Protein AF-A0A535A736-F1 (afdb_monomer)

Secondary structure (DSSP, 8-state):
-----------S-EEEEESSTTS-EEEEEEETTEEEEEEEETTEEEEEE--HHHHHHHHHHHHTT-SB---TTSBPPHHHHHHHHHHHHHH---HHHHHHHHHHHHHHHTT--HHHHHHHHHHHS-TTGGGS-HHHHHHHHHHHHHH--

Mean predicted aligned error: 5.21 Å

Radius of gyration: 14.55 Å; Cα contacts (8 Å, |Δi|>4): 237; chains: 1; bounding box: 36×37×40 Å

Foldseek 3Di:
DDPPDPPDFQQAWAFQAALDQPAWTWTWGGDPLAIWIWIAGPVGIFTDHDDLLLLLLSLLCNLVVVHHADDPVRHHDLVNNLVSLVSCLVPDPDVVLNVLSVVLSVCSVVVHHSVVSSVSSLVSHDPVSNVDNSSVVNSVVNVCRVPVD

Structure (mmCIF, N/CA/C/O backbone):
data_AF-A0A535A736-F1
#
_entry.id   AF-A0A535A736-F1
#
loop_
_atom_site.group_PDB
_atom_site.id
_atom_site.type_symbol
_atom_site.label_atom_id
_atom_site.label_alt_id
_atom_site.label_comp_id
_atom_site.label_asym_id
_atom_site.label_entity_id
_atom_site.label_seq_id
_atom_site.pdbx_PDB_ins_code
_atom_site.Cartn_x
_atom_site.Cartn_y
_atom_site.Cartn_z
_atom_site.occupancy
_atom_site.B_iso_or_equiv
_atom_site.auth_seq_id
_atom_site.auth_comp_id
_atom_site.auth_asym_id
_atom_site.auth_atom_id
_atom_site.pdbx_PDB_model_num
ATOM 1 N N . MET A 1 1 ? 3.757 -19.276 -23.402 1.00 37.97 1 MET A N 1
ATOM 2 C CA . MET A 1 1 ? 3.244 -17.928 -23.713 1.00 37.97 1 MET A CA 1
ATOM 3 C C . MET A 1 1 ? 2.182 -17.628 -22.666 1.00 37.97 1 MET A C 1
ATOM 5 O O . MET A 1 1 ? 1.063 -18.094 -22.817 1.00 37.97 1 MET A O 1
ATOM 9 N N . ARG A 1 2 ? 2.566 -17.035 -21.525 1.00 38.91 2 ARG A N 1
ATOM 10 C CA . ARG A 1 2 ? 1.592 -16.634 -20.500 1.00 38.91 2 ARG A CA 1
ATOM 11 C C . ARG A 1 2 ? 0.951 -15.345 -20.995 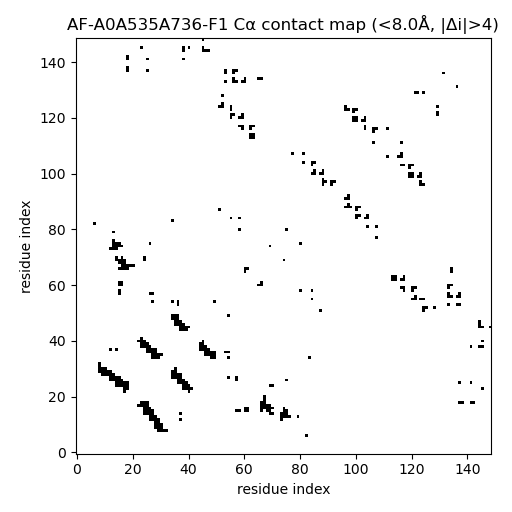1.00 38.91 2 ARG A C 1
ATOM 13 O O . ARG A 1 2 ? 1.656 -14.389 -21.306 1.00 38.91 2 ARG A O 1
ATOM 20 N N . VAL A 1 3 ? -0.356 -15.392 -21.195 1.00 37.44 3 VAL A N 1
ATOM 21 C CA . VAL A 1 3 ? -1.158 -14.239 -21.586 1.00 37.44 3 VAL A CA 1
ATOM 22 C C . VAL A 1 3 ? -1.309 -13.427 -20.305 1.00 37.44 3 VAL A C 1
ATOM 24 O O . VAL A 1 3 ? -1.988 -13.876 -19.391 1.00 37.44 3 VAL A O 1
ATOM 27 N N . HIS A 1 4 ? -0.591 -12.313 -20.179 1.00 34.38 4 HIS A N 1
ATOM 28 C CA . HIS A 1 4 ? -0.904 -11.345 -19.133 1.00 34.38 4 HIS A CA 1
ATOM 29 C C . HIS A 1 4 ? -2.207 -10.679 -19.564 1.00 34.38 4 HIS A C 1
ATOM 31 O O . HIS A 1 4 ? -2.220 -9.903 -20.522 1.00 34.38 4 HIS A O 1
ATOM 37 N N . GLU A 1 5 ? -3.315 -11.068 -18.937 1.00 44.19 5 GLU A N 1
ATOM 38 C CA . GLU A 1 5 ? -4.560 -10.318 -19.049 1.00 44.19 5 GLU A CA 1
ATOM 39 C C . GLU A 1 5 ? -4.283 -8.854 -18.667 1.00 44.19 5 GLU A C 1
ATOM 41 O O . GLU A 1 5 ? -3.502 -8.592 -17.744 1.00 44.19 5 GLU A O 1
ATOM 46 N N . PRO A 1 6 ? -4.855 -7.878 -19.389 1.00 42.91 6 PRO A N 1
ATOM 47 C CA . PRO A 1 6 ? -4.744 -6.491 -18.985 1.00 42.91 6 PRO A CA 1
ATOM 48 C C . PRO A 1 6 ? -5.453 -6.349 -17.637 1.00 42.91 6 PRO A C 1
ATOM 50 O O . PRO A 1 6 ? -6.667 -6.505 -17.571 1.00 42.91 6 PRO A O 1
ATOM 53 N N . LEU A 1 7 ? -4.694 -6.081 -16.569 1.00 49.00 7 LEU A N 1
ATOM 54 C CA . LEU A 1 7 ? -5.253 -5.698 -15.270 1.00 49.00 7 LEU A CA 1
ATOM 55 C C . LEU A 1 7 ? -6.232 -4.534 -15.507 1.00 49.00 7 LEU A C 1
ATOM 57 O O . LEU A 1 7 ? -5.803 -3.444 -15.903 1.00 49.00 7 LEU A O 1
ATOM 61 N N . GLU A 1 8 ? -7.534 -4.794 -15.356 1.00 48.50 8 GLU A N 1
ATOM 62 C CA . GLU A 1 8 ? -8.592 -3.782 -15.420 1.00 48.50 8 GLU A CA 1
ATOM 63 C C . GLU A 1 8 ? -8.319 -2.666 -14.390 1.00 48.50 8 GLU A C 1
ATOM 65 O O . GLU A 1 8 ? -7.648 -2.907 -13.380 1.00 48.50 8 GLU A O 1
ATOM 70 N N . PRO A 1 9 ? -8.780 -1.422 -14.621 1.00 47.44 9 PRO A N 1
ATOM 71 C CA . PRO A 1 9 ? -8.573 -0.344 -13.662 1.00 47.44 9 PRO A CA 1
ATOM 72 C C . PRO A 1 9 ? -9.268 -0.673 -12.333 1.00 47.44 9 PRO A C 1
ATOM 74 O O . PRO A 1 9 ? -10.481 -0.863 -12.284 1.00 47.44 9 PRO A O 1
ATOM 77 N N . LEU A 1 10 ? -8.497 -0.716 -11.244 1.00 54.12 10 LEU A N 1
ATOM 78 C CA . LEU A 1 10 ? -9.031 -0.806 -9.885 1.00 54.12 10 LEU A CA 1
ATOM 79 C C . LEU A 1 10 ? -9.640 0.547 -9.480 1.00 54.12 10 LEU A C 1
ATOM 81 O O . LEU A 1 10 ? -9.040 1.289 -8.708 1.00 54.12 10 LEU A O 1
ATOM 85 N N . ASP A 1 11 ? -10.825 0.867 -10.008 1.00 70.94 11 ASP A N 1
ATOM 86 C CA . ASP A 1 11 ? -11.602 2.080 -9.685 1.00 70.94 11 ASP A CA 1
ATOM 87 C C . ASP A 1 11 ? -12.311 1.993 -8.309 1.00 70.94 11 ASP A C 1
ATOM 89 O O . ASP A 1 11 ? -13.207 2.783 -8.001 1.00 70.94 11 ASP A O 1
ATOM 93 N N . GLN A 1 12 ? -11.930 1.020 -7.476 1.00 84.31 12 GLN A N 1
ATOM 94 C CA . GLN A 1 12 ? -12.469 0.785 -6.138 1.00 84.31 12 GLN A CA 1
ATOM 95 C C . GLN A 1 12 ? -11.344 0.837 -5.092 1.00 84.31 12 GLN A C 1
ATOM 97 O O . GLN A 1 12 ? -10.199 0.500 -5.396 1.00 84.31 12 GLN A O 1
ATOM 102 N N . PRO A 1 13 ? -11.634 1.296 -3.865 1.00 92.75 13 PRO A N 1
ATOM 103 C CA . PRO A 1 13 ? -10.651 1.312 -2.792 1.00 92.75 13 PRO A CA 1
ATOM 104 C C . PRO A 1 13 ? -10.369 -0.096 -2.251 1.00 92.75 13 PRO A C 1
ATOM 106 O O . PRO A 1 13 ? -11.293 -0.876 -2.044 1.00 92.75 13 PRO A O 1
ATOM 109 N N . HIS A 1 14 ? -9.100 -0.357 -1.938 1.00 96.12 14 HIS A N 1
ATOM 110 C CA . HIS A 1 14 ? -8.613 -1.577 -1.293 1.00 96.12 14 HIS A CA 1
ATOM 111 C C . HIS A 1 14 ? -7.966 -1.215 0.045 1.00 96.12 14 HIS A C 1
ATOM 113 O O . HIS A 1 14 ? -6.869 -0.651 0.090 1.00 96.12 14 HIS A O 1
ATOM 119 N N . ALA A 1 15 ? -8.666 -1.491 1.138 1.00 97.31 15 ALA A N 1
ATOM 120 C CA . ALA A 1 15 ? -8.266 -1.195 2.503 1.00 97.31 15 ALA A CA 1
ATOM 121 C C . ALA A 1 15 ? -7.307 -2.264 3.037 1.00 97.31 15 ALA A C 1
ATOM 123 O O . ALA A 1 15 ? -7.612 -3.450 3.019 1.00 97.31 15 ALA A O 1
ATOM 124 N N . VAL A 1 16 ? -6.160 -1.834 3.555 1.00 97.56 16 VAL A N 1
ATOM 125 C CA . VAL A 1 16 ? -5.145 -2.721 4.142 1.00 97.56 16 VAL A CA 1
ATOM 126 C C . VAL A 1 16 ? -5.356 -2.893 5.644 1.00 97.56 16 VAL A C 1
ATOM 128 O O . VAL A 1 16 ? -5.121 -3.967 6.181 1.00 97.56 16 VAL A O 1
ATOM 131 N N . GLY A 1 17 ? -5.809 -1.848 6.334 1.00 96.50 17 GLY A N 1
ATOM 132 C CA . GLY A 1 17 ? -6.067 -1.923 7.768 1.00 96.50 17 GLY A CA 1
ATOM 133 C C . GLY A 1 17 ? -6.481 -0.590 8.366 1.00 96.50 17 GLY A C 1
ATOM 134 O O . GLY A 1 17 ? -6.580 0.422 7.665 1.00 96.50 17 GLY A O 1
ATOM 135 N N . ARG A 1 18 ? -6.739 -0.579 9.672 1.00 95.94 18 ARG A N 1
ATOM 136 C CA . ARG A 1 18 ? -7.125 0.626 10.412 1.00 95.94 18 ARG A CA 1
ATOM 137 C C . ARG A 1 18 ? -5.930 1.322 11.039 1.00 95.94 18 ARG A C 1
ATOM 139 O O . ARG A 1 18 ? -5.007 0.688 11.542 1.00 95.94 18 ARG A O 1
ATOM 146 N N . LEU A 1 19 ? -5.972 2.653 11.034 1.00 92.75 19 LEU A N 1
ATOM 147 C CA . LEU A 1 19 ? -4.958 3.494 11.673 1.00 92.75 19 LEU A CA 1
ATOM 148 C C . LEU A 1 19 ? -5.057 3.442 13.205 1.00 92.75 19 LEU A C 1
ATOM 150 O O . LEU A 1 19 ? -4.045 3.583 13.890 1.00 92.75 19 LEU A O 1
ATOM 154 N N . THR A 1 20 ? -6.268 3.221 13.723 1.00 89.12 20 THR A N 1
ATOM 155 C CA . THR A 1 20 ? -6.589 2.893 15.121 1.00 89.12 20 THR A CA 1
ATOM 156 C C . THR A 1 20 ? -7.788 1.934 15.145 1.00 89.12 20 THR A C 1
ATOM 158 O O . THR A 1 20 ? -8.546 1.907 14.177 1.00 89.12 20 THR A O 1
ATOM 161 N N . ALA A 1 21 ? -8.001 1.188 16.235 1.00 85.88 21 ALA A N 1
ATOM 162 C CA . ALA A 1 21 ? -9.021 0.128 16.321 1.00 85.88 21 ALA A CA 1
ATOM 163 C C . ALA A 1 21 ? -10.426 0.520 15.805 1.00 85.88 21 ALA A C 1
ATOM 165 O O . ALA A 1 21 ? -11.029 -0.225 15.038 1.00 85.88 21 ALA A O 1
ATOM 166 N N . ASP A 1 22 ? -10.912 1.717 16.153 1.00 84.56 22 ASP A N 1
ATOM 167 C CA . ASP A 1 22 ? -12.217 2.248 15.714 1.00 84.56 22 ASP A CA 1
ATOM 168 C C . ASP A 1 22 ? -12.087 3.421 14.725 1.00 84.56 22 ASP A C 1
ATOM 170 O O . ASP A 1 22 ? -13.046 4.146 14.450 1.00 84.56 22 ASP A O 1
ATOM 174 N N . GLY A 1 23 ? -10.876 3.661 14.227 1.00 89.06 23 GLY A N 1
ATOM 175 C CA . GLY A 1 23 ? -10.543 4.837 13.440 1.00 89.06 23 GLY A CA 1
ATOM 176 C C . GLY A 1 23 ? -10.644 4.648 11.930 1.00 89.06 23 GLY A C 1
ATOM 177 O O . GLY A 1 23 ? -11.165 3.639 11.435 1.00 89.06 23 GLY A O 1
ATOM 178 N N . PRO A 1 24 ? -10.107 5.635 11.190 1.00 95.19 24 PRO A N 1
ATOM 179 C CA . PRO A 1 24 ? -10.004 5.581 9.742 1.00 95.19 24 PRO A CA 1
ATOM 180 C C . PRO A 1 24 ? -9.258 4.333 9.276 1.00 95.19 24 PRO A C 1
ATOM 182 O O . PRO A 1 24 ? -8.291 3.903 9.913 1.00 95.19 24 PRO A O 1
ATOM 185 N N . TRP A 1 25 ? -9.667 3.788 8.134 1.00 96.62 25 TRP A N 1
ATOM 186 C CA . TRP A 1 25 ? -8.886 2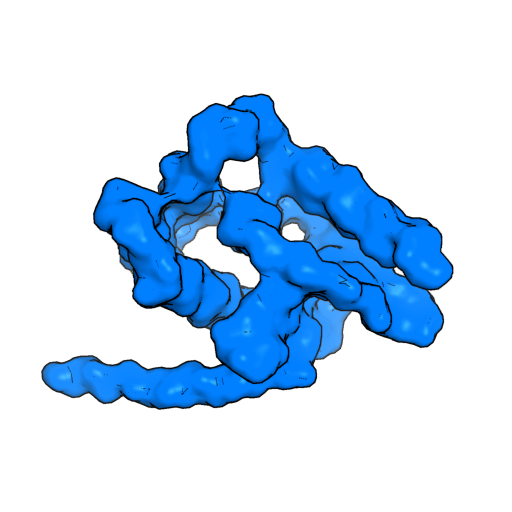.769 7.438 1.00 96.62 25 TRP A CA 1
ATOM 187 C C . TRP A 1 25 ? -8.008 3.403 6.369 1.00 96.62 25 TRP A C 1
ATOM 189 O O . TRP A 1 25 ? -8.345 4.450 5.819 1.00 96.62 25 TRP A O 1
ATOM 199 N N . ILE A 1 26 ? -6.878 2.766 6.083 1.00 97.50 26 ILE A N 1
ATOM 200 C CA . ILE A 1 26 ? -5.932 3.177 5.051 1.00 97.50 26 ILE A CA 1
ATOM 201 C C . ILE A 1 26 ? -5.804 2.082 3.998 1.00 97.50 26 ILE A C 1
ATOM 203 O O . ILE A 1 26 ? -5.897 0.890 4.292 1.00 97.50 26 ILE A O 1
ATOM 207 N N . GLY A 1 27 ? -5.616 2.495 2.756 1.00 97.25 27 GLY A N 1
ATOM 208 C CA . GLY A 1 27 ? -5.581 1.601 1.617 1.00 97.25 27 GLY A CA 1
ATOM 209 C C . GLY A 1 27 ? -5.072 2.288 0.366 1.00 97.25 27 GLY A C 1
ATOM 210 O O . GLY A 1 27 ? -4.517 3.386 0.417 1.00 97.25 27 GLY A O 1
ATOM 211 N N . PHE A 1 28 ? -5.296 1.655 -0.773 1.00 96.19 28 PHE A N 1
ATOM 212 C CA . PHE A 1 28 ? -4.927 2.198 -2.072 1.00 96.19 28 PHE A CA 1
ATOM 213 C C . PHE A 1 28 ? -6.072 2.076 -3.070 1.00 96.19 28 PHE A C 1
ATOM 215 O O . PHE A 1 28 ? -7.026 1.330 -2.877 1.00 96.19 28 PHE A O 1
ATOM 222 N N . MET A 1 29 ? -5.970 2.831 -4.154 1.00 93.62 29 MET A N 1
ATOM 223 C CA . MET A 1 29 ? -6.857 2.727 -5.310 1.00 93.62 29 MET A CA 1
ATOM 224 C C . MET A 1 29 ? -6.062 3.082 -6.560 1.00 93.62 29 MET A C 1
ATOM 226 O O . MET A 1 29 ? -5.175 3.940 -6.499 1.00 93.62 29 MET A O 1
ATOM 230 N N . SER A 1 30 ? -6.375 2.446 -7.687 1.00 87.69 30 SER A N 1
ATOM 231 C CA . SER A 1 30 ? -5.825 2.848 -8.979 1.00 87.69 30 SER A CA 1
ATOM 232 C C . SER A 1 30 ? -6.743 3.888 -9.610 1.00 87.69 30 SER A C 1
ATOM 234 O O . SER A 1 30 ? -7.954 3.723 -9.656 1.00 87.69 30 SER A O 1
ATOM 236 N N . ARG A 1 31 ? -6.193 4.993 -10.106 1.00 80.25 31 ARG A N 1
ATOM 237 C CA . ARG A 1 31 ? -6.965 5.999 -10.837 1.00 80.25 31 ARG A CA 1
ATOM 238 C C . ARG A 1 31 ? -6.156 6.504 -12.013 1.00 80.25 31 ARG A C 1
ATOM 240 O O . ARG A 1 31 ? -5.060 7.023 -11.839 1.00 80.25 31 ARG A O 1
ATOM 247 N N . ALA A 1 32 ? -6.709 6.372 -13.219 1.00 78.19 32 ALA A N 1
ATOM 248 C CA . ALA A 1 32 ? -6.044 6.780 -14.460 1.00 78.19 32 ALA A CA 1
ATOM 249 C C . ALA A 1 32 ? -4.622 6.190 -14.624 1.00 78.19 32 ALA A C 1
ATOM 251 O O . ALA A 1 32 ? -3.731 6.835 -15.172 1.00 78.19 32 ALA A O 1
ATOM 252 N N . GLY A 1 33 ? -4.413 4.960 -14.141 1.00 75.25 33 GLY A N 1
ATOM 253 C CA . GLY A 1 33 ? -3.137 4.251 -14.250 1.00 75.25 33 GLY A CA 1
ATOM 254 C C . GLY A 1 33 ? -2.094 4.612 -13.188 1.00 75.25 33 GLY A C 1
ATOM 255 O O . GLY A 1 33 ? -0.969 4.129 -13.286 1.00 75.25 33 GLY A O 1
ATOM 256 N N . THR A 1 34 ? -2.438 5.417 -12.177 1.00 84.06 34 THR A N 1
ATOM 257 C CA . THR A 1 34 ? -1.572 5.683 -11.019 1.00 84.06 34 THR A CA 1
ATOM 258 C C . THR A 1 34 ? -2.238 5.244 -9.722 1.00 84.06 34 THR A C 1
ATOM 260 O O . THR A 1 34 ? -3.459 5.289 -9.590 1.00 84.06 34 THR A O 1
ATOM 263 N N . TYR A 1 35 ? -1.435 4.821 -8.747 1.00 91.44 35 TYR A N 1
ATOM 264 C CA . TYR A 1 35 ? -1.942 4.467 -7.426 1.00 91.44 35 TYR A CA 1
ATOM 265 C C . TYR A 1 35 ? -2.006 5.694 -6.514 1.00 91.44 35 TYR A C 1
ATOM 267 O O . TYR A 1 35 ? -1.113 6.544 -6.503 1.00 91.44 35 TYR A O 1
ATOM 275 N N . ARG A 1 36 ? -3.098 5.785 -5.757 1.00 93.19 36 ARG A N 1
ATOM 276 C CA . ARG A 1 36 ? -3.351 6.804 -4.734 1.00 93.19 36 ARG A CA 1
ATOM 277 C C . ARG A 1 36 ? -3.357 6.161 -3.358 1.00 93.19 36 ARG A C 1
ATOM 279 O O . ARG A 1 36 ? -3.818 5.029 -3.222 1.00 93.19 36 ARG A O 1
ATOM 286 N N . LEU A 1 37 ? -2.923 6.917 -2.353 1.00 95.00 37 LEU A N 1
ATOM 287 C CA . LEU A 1 37 ? -3.174 6.581 -0.957 1.00 95.00 37 LEU A CA 1
ATOM 288 C C . LEU A 1 37 ? -4.608 6.993 -0.638 1.00 95.00 37 LEU A C 1
ATOM 290 O O . LEU A 1 37 ? -5.044 8.090 -1.002 1.00 95.00 37 LEU A O 1
ATOM 294 N N . VAL A 1 38 ? -5.338 6.103 0.016 1.00 95.50 38 VAL A N 1
ATOM 295 C CA . VAL A 1 38 ? -6.753 6.276 0.320 1.00 95.50 38 VAL A CA 1
ATOM 296 C C . VAL A 1 38 ? -6.958 6.145 1.818 1.00 95.50 38 VAL A C 1
ATOM 298 O O . VAL A 1 38 ? -6.454 5.206 2.428 1.00 95.50 38 VAL A O 1
ATOM 301 N N . VAL A 1 39 ? -7.711 7.077 2.398 1.00 96.75 39 VAL A N 1
ATOM 302 C CA . VAL A 1 39 ? -8.150 7.017 3.793 1.00 96.75 39 VAL A CA 1
ATOM 303 C C . VAL A 1 39 ? -9.669 7.061 3.831 1.00 96.75 39 VAL A C 1
ATOM 305 O O . VAL A 1 39 ? -10.277 8.025 3.359 1.00 96.75 39 VAL A O 1
ATOM 308 N N . GLY A 1 40 ? -10.286 6.022 4.385 1.00 95.50 40 GLY A N 1
ATOM 309 C CA . GLY A 1 40 ? -11.724 5.987 4.603 1.00 95.50 40 GLY A CA 1
ATOM 310 C C . GLY A 1 40 ? -12.110 6.473 5.988 1.00 95.50 40 GLY A C 1
ATOM 311 O O . GLY A 1 40 ? -11.593 6.003 7.001 1.00 95.50 40 GLY A O 1
ATOM 312 N N . LEU A 1 41 ? -13.051 7.406 6.000 1.00 92.94 41 LEU A N 1
ATOM 313 C CA . LEU A 1 41 ? -13.652 8.066 7.149 1.00 92.94 41 LEU A CA 1
ATOM 314 C C . LEU A 1 41 ? -15.140 7.701 7.225 1.00 92.94 41 LEU A C 1
ATOM 316 O O . LEU A 1 41 ? -15.697 7.107 6.300 1.00 92.94 41 LEU A O 1
ATOM 320 N N . ALA A 1 42 ? -15.809 8.091 8.310 1.00 87.75 42 ALA A N 1
ATOM 321 C CA . ALA A 1 42 ? -17.247 7.862 8.456 1.00 87.75 42 ALA A CA 1
ATOM 322 C C . ALA A 1 42 ? -18.063 8.604 7.379 1.00 87.75 42 ALA A C 1
ATOM 324 O O . ALA A 1 42 ? -19.074 8.099 6.896 1.00 87.75 42 ALA A O 1
ATOM 325 N N . GLU A 1 43 ? -17.614 9.796 6.991 1.00 84.94 43 GLU A N 1
ATOM 326 C CA . GLU A 1 43 ? -18.267 10.667 6.015 1.00 84.94 43 GLU A CA 1
ATOM 327 C C . GLU A 1 43 ? -17.896 10.381 4.549 1.00 84.94 43 GLU A C 1
ATOM 329 O O . GLU A 1 43 ? -18.482 10.980 3.645 1.00 84.94 43 GLU A O 1
ATOM 334 N N . GLY A 1 44 ? -16.936 9.488 4.289 1.00 90.31 44 GLY A N 1
ATOM 335 C CA . GLY A 1 44 ? -16.501 9.156 2.934 1.00 90.31 44 GLY A CA 1
ATOM 336 C C . GLY A 1 44 ? -15.013 8.846 2.831 1.00 90.31 44 GLY A C 1
ATOM 337 O O . GLY A 1 44 ? -14.382 8.405 3.782 1.00 90.31 44 GLY A O 1
ATOM 338 N N . ILE A 1 45 ? -14.443 9.064 1.648 1.00 92.50 45 ILE A N 1
ATOM 339 C CA . ILE A 1 45 ? -13.057 8.710 1.338 1.00 92.50 45 ILE A CA 1
ATOM 340 C C . ILE A 1 45 ? -12.260 9.961 0.978 1.00 92.50 45 ILE A C 1
ATOM 342 O O . ILE A 1 45 ? -12.701 10.780 0.171 1.00 92.50 45 ILE A O 1
ATOM 346 N N . ARG A 1 46 ? -11.049 10.067 1.528 1.00 93.56 46 ARG A N 1
ATOM 347 C CA . ARG A 1 46 ? -10.037 11.052 1.140 1.00 93.56 46 ARG A CA 1
ATOM 348 C C . ARG A 1 46 ? -8.896 10.371 0.397 1.00 93.56 46 ARG A C 1
ATOM 350 O O . ARG A 1 46 ? -8.569 9.216 0.659 1.00 93.56 46 ARG A O 1
ATOM 357 N N . MET A 1 47 ? -8.307 11.092 -0.551 1.00 91.75 47 MET A N 1
ATOM 358 C CA . MET A 1 47 ? -7.255 10.581 -1.427 1.00 91.75 47 MET A CA 1
ATOM 359 C C . MET A 1 47 ? -6.085 11.550 -1.473 1.00 91.75 47 MET A C 1
ATOM 361 O O . MET A 1 47 ? -6.288 12.763 -1.511 1.00 91.75 47 MET A O 1
ATOM 365 N N . ALA A 1 48 ? -4.883 11.001 -1.570 1.00 92.56 48 ALA A N 1
ATOM 366 C CA . ALA A 1 48 ? -3.670 11.756 -1.830 1.00 92.56 48 ALA A CA 1
ATOM 367 C C . ALA A 1 48 ? -2.789 11.037 -2.853 1.00 92.56 48 ALA A C 1
ATOM 369 O O . ALA A 1 48 ? -2.901 9.825 -3.072 1.00 92.56 48 ALA A O 1
ATOM 370 N N . ASP A 1 49 ? -1.902 11.804 -3.486 1.00 91.81 49 ASP A N 1
ATOM 371 C CA . ASP A 1 49 ? -0.758 11.238 -4.190 1.00 91.81 49 ASP A CA 1
ATOM 372 C C . ASP A 1 49 ? 0.045 10.348 -3.225 1.00 91.81 49 ASP A C 1
ATOM 374 O O . ASP A 1 49 ? 0.252 10.704 -2.065 1.00 91.81 49 ASP A O 1
ATOM 378 N N . ALA A 1 50 ? 0.482 9.186 -3.705 1.00 91.94 50 ALA A N 1
ATOM 379 C CA . ALA A 1 50 ? 1.352 8.287 -2.962 1.00 91.94 50 ALA A CA 1
ATOM 380 C C . ALA A 1 50 ? 2.664 8.143 -3.720 1.00 91.94 50 ALA A C 1
ATOM 382 O O . ALA A 1 50 ? 2.661 7.907 -4.932 1.00 91.94 50 ALA A O 1
ATOM 383 N N . ASP A 1 51 ? 3.777 8.277 -3.010 1.00 92.31 51 ASP A N 1
ATOM 384 C CA . ASP A 1 51 ? 5.053 7.840 -3.549 1.00 92.31 51 ASP A CA 1
ATOM 385 C C . ASP A 1 51 ? 5.188 6.314 -3.445 1.00 92.31 51 ASP A C 1
ATOM 387 O O . ASP A 1 51 ? 4.374 5.613 -2.834 1.00 92.31 51 ASP A O 1
ATOM 391 N N . LEU A 1 52 ? 6.233 5.792 -4.085 1.00 93.19 52 LEU A N 1
ATOM 392 C CA . LEU A 1 52 ? 6.489 4.358 -4.119 1.00 93.19 52 LEU A CA 1
ATOM 393 C C . LEU A 1 52 ? 6.713 3.786 -2.712 1.00 93.19 52 LEU A C 1
ATOM 395 O O . LEU A 1 52 ? 6.245 2.691 -2.423 1.00 93.19 52 LEU A O 1
ATOM 399 N N . ASP A 1 53 ? 7.391 4.516 -1.827 1.00 95.75 53 ASP A N 1
ATOM 400 C CA . ASP A 1 53 ? 7.750 4.009 -0.503 1.00 95.75 53 ASP A CA 1
ATOM 401 C C . ASP A 1 53 ? 6.529 3.904 0.425 1.00 95.75 53 ASP A C 1
ATOM 403 O O . ASP A 1 53 ? 6.456 2.967 1.222 1.00 95.75 53 ASP A O 1
ATOM 407 N N . LEU A 1 54 ? 5.548 4.802 0.289 1.00 96.38 54 LEU A N 1
ATOM 408 C CA . LEU A 1 54 ? 4.252 4.711 0.965 1.00 96.38 54 LEU A CA 1
ATOM 409 C C . LEU A 1 54 ? 3.428 3.519 0.474 1.00 96.38 54 LEU A C 1
ATOM 411 O O . LEU A 1 54 ? 2.838 2.801 1.283 1.00 96.38 54 LEU A O 1
ATOM 415 N N . LEU A 1 55 ? 3.415 3.267 -0.836 1.00 97.12 55 LEU A N 1
ATOM 416 C CA . LEU A 1 55 ? 2.726 2.103 -1.403 1.00 97.12 55 LEU A CA 1
ATOM 417 C C . LEU A 1 55 ? 3.399 0.788 -0.983 1.00 97.12 55 LEU A C 1
ATOM 419 O O . LEU A 1 55 ? 2.713 -0.189 -0.685 1.00 97.12 55 LEU A O 1
ATOM 423 N N . LEU A 1 56 ? 4.731 0.765 -0.876 1.00 97.62 56 LEU A N 1
ATOM 424 C CA . LEU A 1 56 ? 5.448 -0.379 -0.309 1.00 97.62 56 LEU A CA 1
ATOM 425 C C . LEU A 1 56 ? 5.158 -0.567 1.176 1.00 97.62 56 LEU A C 1
ATOM 427 O O . LEU A 1 56 ? 5.030 -1.704 1.619 1.00 97.62 56 LEU A O 1
ATOM 431 N N . ALA A 1 57 ? 5.027 0.512 1.948 1.00 97.94 57 ALA A N 1
ATOM 432 C CA . ALA A 1 57 ? 4.640 0.403 3.347 1.00 97.94 57 ALA A CA 1
ATOM 433 C C . ALA A 1 57 ? 3.242 -0.207 3.513 1.00 97.94 57 ALA A C 1
ATOM 435 O O . ALA A 1 57 ? 3.071 -1.047 4.392 1.00 97.94 57 ALA A O 1
ATOM 436 N N . LEU A 1 58 ? 2.278 0.139 2.647 1.00 97.81 58 LEU A N 1
ATOM 437 C CA . LEU A 1 58 ? 0.963 -0.518 2.611 1.00 97.81 58 LEU A CA 1
ATOM 438 C C . LEU A 1 58 ? 1.086 -2.021 2.352 1.00 97.81 58 LEU A C 1
ATOM 440 O O . LEU A 1 58 ? 0.513 -2.817 3.089 1.00 97.81 58 LEU A O 1
ATOM 444 N N . ALA A 1 59 ? 1.852 -2.414 1.334 1.00 98.00 59 ALA A N 1
ATOM 445 C CA . ALA A 1 59 ? 2.060 -3.827 1.032 1.00 98.00 59 ALA A CA 1
ATOM 446 C C . ALA A 1 59 ? 2.732 -4.564 2.203 1.00 98.00 59 ALA A C 1
ATOM 448 O O . ALA A 1 59 ? 2.307 -5.656 2.566 1.00 98.00 59 ALA A O 1
ATOM 449 N N . ILE A 1 60 ? 3.730 -3.950 2.846 1.00 98.31 60 ILE A N 1
ATOM 450 C CA . ILE A 1 60 ? 4.362 -4.499 4.052 1.00 98.31 60 ILE A CA 1
ATOM 451 C C . ILE A 1 60 ? 3.323 -4.693 5.160 1.00 98.31 60 ILE A C 1
ATOM 453 O O . ILE A 1 60 ? 3.246 -5.786 5.704 1.00 98.31 60 ILE A O 1
ATOM 457 N N . ALA A 1 61 ? 2.514 -3.672 5.457 1.00 98.00 61 ALA A N 1
ATOM 458 C CA . ALA A 1 61 ? 1.498 -3.729 6.507 1.00 98.00 61 ALA A CA 1
ATOM 459 C C . ALA A 1 61 ? 0.468 -4.845 6.283 1.00 98.00 61 ALA A C 1
ATOM 461 O O . ALA A 1 61 ? 0.048 -5.478 7.248 1.00 98.00 61 ALA A O 1
ATOM 462 N N . TYR A 1 62 ? 0.102 -5.097 5.022 1.00 98.06 62 TYR A N 1
ATOM 463 C CA . TYR A 1 62 ? -0.760 -6.213 4.640 1.00 98.06 62 TYR A CA 1
ATOM 464 C C . TYR A 1 62 ? -0.115 -7.562 4.980 1.00 98.06 62 TYR A C 1
ATOM 466 O O . TYR A 1 62 ? -0.694 -8.362 5.707 1.00 98.06 62 TYR A O 1
ATOM 474 N N . PHE A 1 63 ? 1.107 -7.809 4.495 1.00 97.50 63 PHE A N 1
ATOM 475 C CA . PHE A 1 63 ? 1.769 -9.107 4.666 1.00 97.50 63 PHE A CA 1
ATOM 476 C C . PHE A 1 63 ? 2.208 -9.396 6.102 1.00 97.50 63 PHE A C 1
ATOM 478 O O . PHE A 1 63 ? 2.354 -10.562 6.459 1.00 97.50 63 PHE A O 1
ATOM 485 N N . THR A 1 64 ? 2.446 -8.370 6.917 1.00 97.06 64 THR A N 1
ATOM 486 C CA . THR A 1 64 ? 2.808 -8.545 8.330 1.00 97.06 64 THR A CA 1
ATOM 487 C C . THR A 1 64 ? 1.611 -8.511 9.273 1.00 97.06 64 THR A C 1
ATOM 489 O O . THR A 1 64 ? 1.814 -8.628 10.479 1.00 97.06 64 THR A O 1
ATOM 492 N N . GLU A 1 65 ? 0.390 -8.319 8.755 1.00 95.81 65 GLU A N 1
ATOM 493 C CA . GLU A 1 65 ? -0.836 -8.164 9.554 1.00 95.81 65 GLU A CA 1
ATOM 494 C C . GLU A 1 65 ? -0.664 -7.120 10.681 1.00 95.81 65 GLU A C 1
ATOM 496 O O . GLU A 1 65 ? -1.138 -7.277 11.805 1.00 95.81 65 GLU A O 1
ATOM 501 N N . ALA A 1 66 ? 0.084 -6.046 10.400 1.00 94.75 66 ALA A N 1
ATOM 502 C CA . ALA A 1 66 ? 0.540 -5.100 11.424 1.00 94.75 66 ALA A CA 1
ATOM 503 C C . ALA A 1 66 ? -0.494 -4.026 11.804 1.00 94.75 66 ALA A C 1
ATOM 505 O O . ALA A 1 66 ? -0.263 -3.236 12.726 1.00 94.75 66 ALA A O 1
ATOM 506 N N . LEU A 1 67 ? -1.607 -3.959 11.075 1.00 94.56 67 LEU A N 1
ATOM 507 C CA . LEU A 1 67 ? -2.720 -3.051 11.327 1.00 94.56 67 LEU A CA 1
ATOM 508 C C . LEU A 1 67 ? -3.957 -3.846 11.742 1.00 94.56 67 LEU A C 1
ATOM 510 O O . LEU A 1 67 ? -4.134 -4.992 11.338 1.00 94.56 67 LEU A O 1
ATOM 514 N N . ASP A 1 68 ? -4.841 -3.204 12.505 1.00 93.81 68 ASP A N 1
ATOM 515 C CA . ASP A 1 68 ? -6.140 -3.789 12.829 1.00 93.81 68 ASP A CA 1
ATOM 516 C C . ASP A 1 68 ? -6.971 -4.001 11.551 1.00 93.81 68 ASP A C 1
ATOM 518 O O . ASP A 1 68 ? -6.864 -3.232 10.588 1.00 93.81 68 ASP A O 1
ATOM 522 N N . GLY A 1 69 ? -7.830 -5.022 11.564 1.00 90.62 69 GLY A N 1
ATOM 523 C CA . GLY A 1 69 ? -8.593 -5.449 10.391 1.00 90.62 69 GLY A CA 1
ATOM 524 C C . GLY A 1 69 ? -9.428 -4.324 9.748 1.00 90.62 69 GLY A C 1
ATOM 525 O O . GLY A 1 69 ? -10.147 -3.601 10.458 1.00 90.62 69 GLY A O 1
ATOM 526 N N . PRO A 1 70 ? -9.363 -4.154 8.413 1.00 92.38 70 PRO A N 1
ATOM 527 C CA . PRO A 1 70 ? -10.157 -3.161 7.692 1.00 92.38 70 PRO A CA 1
ATOM 528 C C . PRO A 1 70 ? -11.655 -3.539 7.651 1.00 92.38 70 PRO A C 1
ATOM 530 O O . PRO A 1 70 ? -12.051 -4.607 8.119 1.00 92.38 70 PRO A O 1
ATOM 533 N N . PRO A 1 71 ? -12.537 -2.670 7.121 1.00 91.12 71 PRO A N 1
ATOM 534 C CA . PRO A 1 71 ? -13.900 -3.075 6.786 1.00 91.12 71 PRO A CA 1
ATOM 535 C C . PRO A 1 71 ? -13.896 -4.178 5.709 1.00 91.12 71 PRO A C 1
ATOM 537 O O . PRO A 1 71 ? -13.210 -4.012 4.696 1.00 91.12 71 PRO A O 1
ATOM 540 N N . PRO A 1 72 ? -14.674 -5.262 5.882 1.00 91.69 72 PRO A N 1
ATOM 541 C CA . PRO A 1 72 ? -14.626 -6.428 4.998 1.00 91.69 72 PRO A CA 1
ATOM 542 C C . PRO A 1 72 ? -15.110 -6.135 3.572 1.00 91.69 72 PRO A C 1
ATOM 544 O O . PRO A 1 72 ? -14.743 -6.835 2.637 1.00 91.69 72 PRO A O 1
ATOM 547 N N . GLU A 1 73 ? -15.933 -5.103 3.373 1.00 91.12 73 GLU A N 1
ATOM 548 C CA . GLU A 1 73 ? -16.491 -4.754 2.061 1.00 91.12 73 GLU A CA 1
ATOM 549 C C . GLU A 1 73 ? -15.445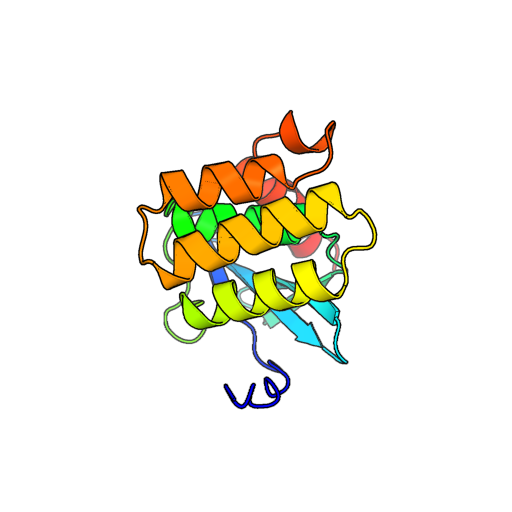 -4.201 1.087 1.00 91.12 73 GLU A C 1
ATOM 551 O O . GLU A 1 73 ? -15.662 -4.216 -0.122 1.00 91.12 73 GLU A O 1
ATOM 556 N N . VAL A 1 74 ? -14.339 -3.680 1.619 1.00 94.06 74 VAL A N 1
ATOM 557 C CA . VAL A 1 74 ? -13.261 -3.036 0.856 1.00 94.06 74 VAL A CA 1
ATOM 558 C C . VAL A 1 74 ? -11.898 -3.632 1.191 1.00 94.06 74 VAL A C 1
ATOM 560 O O . VAL A 1 74 ? -10.881 -3.057 0.824 1.00 94.06 74 VAL A O 1
ATOM 563 N N . GLU A 1 75 ? -11.851 -4.743 1.924 1.00 96.19 75 GLU A N 1
ATOM 564 C CA . GLU A 1 75 ? -10.607 -5.377 2.350 1.00 96.19 75 GLU A CA 1
ATOM 565 C C . GLU A 1 75 ? -9.745 -5.770 1.143 1.00 96.19 75 GLU A C 1
ATOM 567 O O . GLU A 1 75 ? -10.212 -6.386 0.184 1.00 96.19 75 GLU A O 1
ATOM 572 N N . ALA A 1 76 ? -8.472 -5.380 1.189 1.00 96.81 76 ALA A N 1
ATOM 573 C CA . ALA A 1 76 ? -7.507 -5.709 0.160 1.00 96.81 76 ALA A CA 1
ATOM 574 C C . ALA A 1 76 ? -7.194 -7.208 0.187 1.00 96.81 76 ALA A C 1
ATOM 576 O O . ALA A 1 76 ? -7.019 -7.817 1.241 1.00 96.81 76 ALA A O 1
ATOM 577 N N . THR A 1 77 ? -7.059 -7.797 -0.993 1.00 95.19 77 THR A N 1
ATOM 578 C CA . THR A 1 77 ? -6.663 -9.195 -1.153 1.00 95.19 77 THR A CA 1
ATOM 579 C C . THR A 1 77 ? -5.195 -9.309 -1.549 1.00 95.19 77 THR A C 1
ATOM 581 O O . THR A 1 77 ? -4.597 -8.375 -2.087 1.00 95.19 77 THR A O 1
ATOM 584 N N . GLN A 1 78 ? -4.613 -10.499 -1.383 1.00 95.06 78 GLN A N 1
ATOM 585 C CA . GLN A 1 78 ? -3.261 -10.781 -1.870 1.00 95.06 78 GLN A CA 1
ATOM 586 C C . GLN A 1 78 ? -3.137 -10.518 -3.380 1.00 95.06 78 GLN A C 1
ATOM 588 O O . GLN A 1 78 ? -2.089 -10.062 -3.835 1.00 95.06 78 GLN A O 1
ATOM 593 N N . ALA A 1 79 ? -4.198 -10.757 -4.161 1.00 94.06 79 ALA A N 1
ATOM 594 C CA . ALA A 1 79 ? -4.213 -10.466 -5.593 1.00 94.06 79 ALA A CA 1
ATOM 595 C C . ALA A 1 79 ? -4.103 -8.956 -5.870 1.00 94.06 79 ALA A C 1
ATOM 597 O O . ALA A 1 79 ? -3.337 -8.554 -6.747 1.00 94.06 79 ALA A O 1
ATOM 598 N N . ASP A 1 80 ? -4.784 -8.121 -5.080 1.00 95.25 80 ASP A N 1
ATOM 599 C CA . ASP A 1 80 ? -4.705 -6.661 -5.204 1.00 95.25 80 ASP A CA 1
ATOM 600 C C . ASP A 1 80 ? -3.295 -6.151 -4.878 1.00 95.25 80 ASP A C 1
ATOM 602 O O . ASP A 1 80 ? -2.746 -5.319 -5.605 1.00 95.25 80 ASP A O 1
ATOM 606 N N . LEU A 1 81 ? -2.673 -6.685 -3.820 1.00 95.62 81 LEU A N 1
ATOM 607 C CA . LEU A 1 81 ? -1.297 -6.340 -3.452 1.00 95.62 81 LEU A CA 1
ATOM 608 C C . LEU A 1 81 ? -0.286 -6.839 -4.493 1.00 95.62 81 LEU A C 1
ATOM 610 O O . LEU A 1 81 ? 0.663 -6.124 -4.811 1.00 95.62 81 LEU A O 1
ATOM 614 N N . SER A 1 82 ? -0.506 -8.018 -5.076 1.00 95.44 82 SER A N 1
ATOM 615 C CA . SER A 1 82 ? 0.326 -8.535 -6.172 1.00 95.44 82 SER A CA 1
ATOM 616 C C . SER A 1 82 ? 0.244 -7.620 -7.396 1.00 95.44 82 SER A C 1
ATOM 618 O O . SER A 1 82 ? 1.268 -7.241 -7.961 1.00 95.44 82 SER A O 1
ATOM 620 N N . ALA A 1 83 ? -0.965 -7.190 -7.770 1.00 93.88 83 ALA A N 1
ATOM 621 C CA . ALA A 1 83 ? -1.179 -6.256 -8.873 1.00 93.88 83 ALA A CA 1
ATOM 622 C C . ALA A 1 83 ? -0.526 -4.887 -8.611 1.00 93.88 83 ALA A C 1
ATOM 624 O O . ALA A 1 83 ? 0.113 -4.330 -9.508 1.00 93.88 83 ALA A O 1
ATOM 625 N N . LEU A 1 84 ? -0.631 -4.371 -7.379 1.00 94.88 84 LEU A N 1
ATOM 626 C CA . LEU A 1 84 ? 0.055 -3.152 -6.949 1.00 94.88 84 LEU A CA 1
ATOM 627 C C . LEU A 1 84 ? 1.571 -3.284 -7.137 1.00 94.88 84 LEU A C 1
ATOM 629 O O . LEU A 1 84 ? 2.171 -2.471 -7.838 1.00 94.88 84 LEU A O 1
ATOM 633 N N . VAL A 1 85 ? 2.196 -4.314 -6.558 1.00 95.88 85 VAL A N 1
ATOM 634 C CA . VAL A 1 85 ? 3.656 -4.493 -6.618 1.00 95.88 85 VAL A CA 1
ATOM 635 C C . VAL A 1 85 ? 4.129 -4.729 -8.060 1.00 95.88 85 VAL A C 1
ATOM 637 O O . VAL A 1 85 ? 5.154 -4.170 -8.456 1.00 95.88 85 VAL A O 1
ATOM 640 N N . ALA A 1 86 ? 3.364 -5.458 -8.881 1.00 95.06 86 ALA A N 1
ATOM 641 C CA . ALA A 1 86 ? 3.660 -5.670 -10.300 1.00 95.06 86 ALA A CA 1
ATOM 642 C C . ALA A 1 86 ? 3.732 -4.344 -11.055 1.00 95.06 86 ALA A C 1
ATOM 644 O O . ALA A 1 86 ? 4.694 -4.078 -11.777 1.00 95.06 86 ALA A O 1
ATOM 645 N N . ARG A 1 87 ? 2.766 -3.458 -10.812 1.00 93.31 87 ARG A N 1
ATOM 646 C CA . ARG A 1 87 ? 2.752 -2.135 -11.433 1.00 93.31 87 ARG A CA 1
ATOM 647 C C . ARG A 1 87 ? 3.860 -1.219 -10.939 1.00 93.31 87 ARG A C 1
ATOM 649 O O . ARG A 1 87 ? 4.411 -0.465 -11.740 1.00 93.31 87 ARG A O 1
ATOM 656 N N . LEU A 1 88 ? 4.227 -1.303 -9.661 1.00 93.69 88 LEU A N 1
ATOM 657 C CA . LEU A 1 88 ? 5.396 -0.590 -9.145 1.00 93.69 88 LEU A CA 1
ATOM 658 C C . LEU A 1 88 ? 6.683 -1.069 -9.830 1.00 93.69 88 LEU A C 1
ATOM 660 O O . LEU A 1 88 ? 7.499 -0.241 -10.223 1.00 93.69 88 LEU A O 1
ATOM 664 N N . ALA A 1 89 ? 6.847 -2.379 -10.035 1.00 95.25 89 ALA A N 1
ATOM 665 C CA . ALA A 1 89 ? 8.008 -2.937 -10.726 1.00 95.25 89 ALA A CA 1
ATOM 666 C C . ALA A 1 89 ? 8.077 -2.499 -12.201 1.00 95.25 89 ALA A C 1
ATOM 668 O O . ALA A 1 89 ? 9.142 -2.111 -12.684 1.00 95.25 89 ALA A O 1
ATOM 669 N N . GLU A 1 90 ? 6.948 -2.519 -12.913 1.00 93.31 90 GLU A N 1
ATOM 670 C CA . GLU A 1 90 ? 6.860 -2.078 -14.312 1.00 93.31 90 GLU A CA 1
ATOM 671 C C . GLU A 1 90 ? 7.241 -0.599 -14.490 1.00 93.31 90 GLU A C 1
ATOM 673 O O . GLU A 1 90 ? 7.912 -0.247 -15.463 1.00 93.31 90 GLU A O 1
ATOM 678 N N . GLY A 1 91 ? 6.823 0.262 -13.556 1.00 90.94 91 GLY A N 1
ATOM 679 C CA . GLY A 1 91 ? 7.060 1.707 -13.602 1.00 90.94 91 GLY A CA 1
ATOM 680 C C . GLY A 1 91 ? 8.375 2.181 -12.972 1.00 90.94 91 GLY A C 1
ATOM 681 O O . GLY A 1 91 ? 8.768 3.327 -13.191 1.00 90.94 91 GLY A O 1
ATOM 682 N N . GLU A 1 92 ? 9.059 1.343 -12.191 1.00 94.12 92 GLU A N 1
ATOM 683 C CA . GLU A 1 92 ? 10.304 1.714 -11.514 1.00 94.12 92 GLU A CA 1
ATOM 684 C C . GLU A 1 92 ? 11.422 1.944 -12.535 1.00 94.12 92 GLU A C 1
ATOM 686 O O . GLU A 1 92 ? 11.615 1.142 -13.447 1.00 94.12 92 GLU A O 1
ATOM 691 N N . ALA A 1 93 ? 12.179 3.029 -12.381 1.00 93.00 93 ALA A N 1
ATOM 692 C CA . ALA A 1 93 ? 13.285 3.395 -13.258 1.00 93.00 93 ALA A CA 1
ATOM 693 C C . ALA A 1 93 ? 14.605 2.743 -12.818 1.00 93.00 93 ALA A C 1
ATOM 695 O O . ALA A 1 93 ? 15.384 2.303 -13.671 1.00 93.00 93 ALA A O 1
ATOM 696 N N . ASP A 1 94 ? 14.845 2.648 -11.507 1.00 94.31 94 ASP A N 1
ATOM 697 C CA . ASP A 1 94 ? 16.055 2.062 -10.935 1.00 94.31 94 ASP A CA 1
ATOM 698 C C . ASP A 1 94 ? 16.057 0.529 -11.123 1.00 94.31 94 ASP A C 1
ATOM 700 O O . ASP A 1 94 ? 15.217 -0.173 -10.549 1.00 94.31 94 ASP A O 1
ATOM 704 N N . PRO A 1 95 ? 17.011 -0.038 -11.889 1.00 95.25 95 PRO A N 1
ATOM 705 C CA . PRO A 1 95 ? 17.058 -1.475 -12.146 1.00 9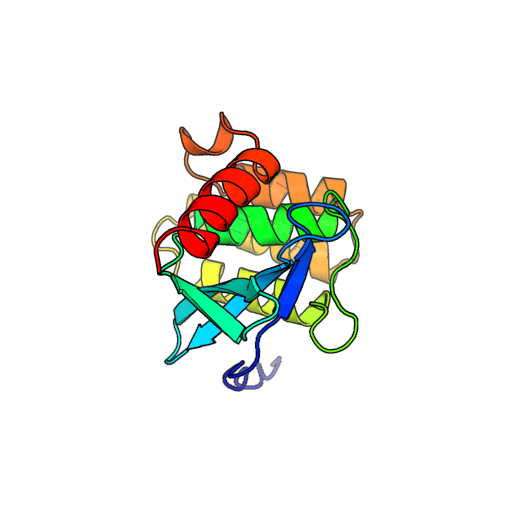5.25 95 PRO A CA 1
ATOM 706 C C . PRO A 1 95 ? 17.254 -2.313 -10.879 1.00 95.25 95 PRO A C 1
ATOM 708 O O . PRO A 1 95 ? 16.771 -3.444 -10.826 1.00 95.25 95 PRO A O 1
ATOM 711 N N . ARG A 1 96 ? 17.935 -1.785 -9.854 1.00 94.88 96 ARG A N 1
ATOM 712 C CA . ARG A 1 96 ? 18.128 -2.499 -8.590 1.00 94.88 96 ARG A CA 1
ATOM 713 C C . ARG A 1 96 ? 16.815 -2.606 -7.830 1.00 94.88 96 ARG A C 1
ATOM 715 O O . ARG A 1 96 ? 16.475 -3.688 -7.360 1.00 94.88 96 ARG A O 1
ATOM 722 N N . ARG A 1 97 ? 16.074 -1.502 -7.725 1.00 95.44 97 ARG A N 1
ATOM 723 C CA . ARG A 1 97 ? 14.759 -1.495 -7.069 1.00 95.44 97 ARG A CA 1
ATOM 724 C C . ARG A 1 97 ? 13.771 -2.361 -7.833 1.00 95.44 97 ARG A C 1
ATOM 726 O O . ARG A 1 97 ? 13.092 -3.170 -7.217 1.00 95.44 97 ARG A O 1
ATOM 733 N N . ARG A 1 98 ? 13.777 -2.282 -9.167 1.00 96.81 98 ARG A N 1
ATOM 734 C CA . ARG 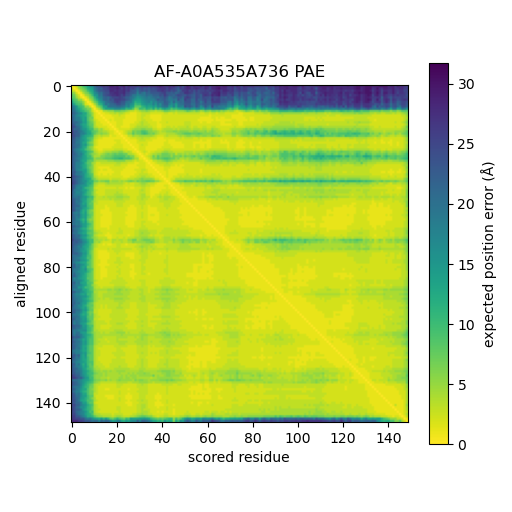A 1 98 ? 12.971 -3.159 -10.023 1.00 96.81 98 ARG A CA 1
ATOM 735 C C . ARG A 1 98 ? 13.232 -4.638 -9.731 1.00 96.81 98 ARG A C 1
ATOM 737 O O . ARG A 1 98 ? 12.275 -5.373 -9.534 1.00 96.81 98 ARG A O 1
ATOM 744 N N . SER A 1 99 ? 14.500 -5.053 -9.638 1.00 97.25 99 SER A N 1
ATOM 745 C CA . SER A 1 99 ? 14.864 -6.438 -9.289 1.00 97.25 99 SER A CA 1
ATOM 746 C C . SER A 1 99 ? 14.279 -6.864 -7.942 1.00 97.25 99 SER A C 1
ATOM 748 O O . SER A 1 99 ? 13.689 -7.931 -7.845 1.00 97.25 99 SER A O 1
ATOM 750 N N . LEU A 1 100 ? 14.388 -6.013 -6.919 1.00 97.44 100 LEU A N 1
ATOM 751 C CA . LEU A 1 100 ? 13.862 -6.305 -5.582 1.00 97.44 100 LEU A CA 1
ATOM 752 C C . LEU A 1 100 ? 12.330 -6.407 -5.564 1.00 97.44 100 LEU A C 1
ATOM 754 O O . LEU A 1 100 ? 11.779 -7.255 -4.868 1.00 97.44 100 LEU A O 1
ATOM 758 N N . LEU A 1 101 ? 11.639 -5.571 -6.343 1.00 97.62 101 LEU A N 1
ATOM 759 C CA . LEU A 1 101 ? 10.186 -5.652 -6.502 1.00 97.62 101 LEU A CA 1
ATOM 760 C C . LEU A 1 101 ? 9.771 -6.937 -7.228 1.00 97.62 101 LEU A C 1
ATOM 762 O O . LEU A 1 101 ? 8.807 -7.575 -6.819 1.00 97.62 101 LEU A O 1
ATOM 766 N N . THR A 1 102 ? 10.515 -7.356 -8.255 1.00 97.62 102 THR A N 1
ATOM 767 C CA . THR A 1 102 ? 10.288 -8.645 -8.927 1.00 97.62 102 THR A CA 1
ATOM 768 C C . THR A 1 102 ? 10.516 -9.824 -7.980 1.00 97.62 102 THR A C 1
ATOM 770 O O . THR A 1 102 ? 9.678 -10.713 -7.919 1.00 97.62 102 THR A O 1
ATOM 773 N N . GLU A 1 103 ? 11.573 -9.802 -7.166 1.00 97.94 103 GLU A N 1
ATOM 774 C CA . GLU A 1 103 ? 11.804 -10.837 -6.147 1.00 97.94 103 GLU A CA 1
ATOM 775 C C . GLU A 1 103 ? 10.692 -10.880 -5.088 1.00 97.94 103 GLU A C 1
ATOM 777 O O . GLU A 1 103 ? 10.369 -11.948 -4.566 1.00 97.94 103 GLU A O 1
ATOM 782 N N . ALA A 1 104 ? 10.118 -9.725 -4.734 1.00 97.94 104 ALA A N 1
ATOM 783 C CA . ALA A 1 104 ? 8.969 -9.665 -3.838 1.00 97.94 104 ALA A CA 1
ATOM 784 C C . ALA A 1 104 ? 7.716 -10.275 -4.484 1.00 97.94 104 ALA A C 1
ATOM 786 O O . ALA A 1 104 ? 6.989 -10.986 -3.801 1.00 97.94 104 ALA A O 1
ATOM 787 N N . LEU A 1 105 ? 7.487 -10.050 -5.781 1.00 97.44 105 LEU A N 1
ATOM 788 C CA . LEU A 1 105 ? 6.386 -10.675 -6.523 1.00 97.44 105 LEU A CA 1
ATOM 789 C C . LEU A 1 105 ? 6.527 -12.188 -6.593 1.00 97.44 105 LEU A C 1
ATOM 791 O O . LEU A 1 105 ? 5.581 -12.886 -6.249 1.00 97.44 105 LEU A O 1
ATOM 795 N N . ASP A 1 106 ? 7.713 -12.684 -6.945 1.00 97.56 106 ASP A N 1
ATOM 796 C C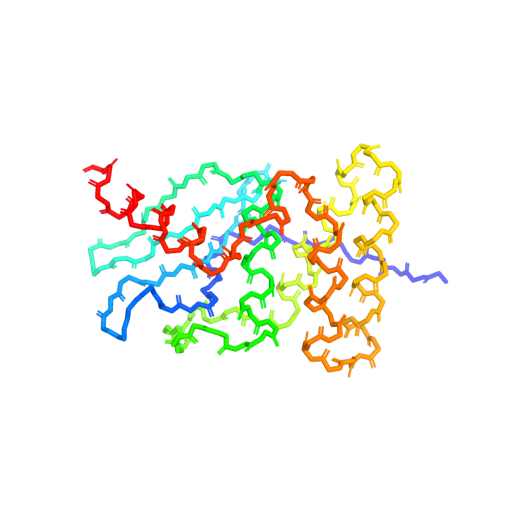A . ASP A 1 106 ? 7.982 -14.123 -6.974 1.00 97.56 106 ASP A CA 1
ATOM 797 C C . ASP A 1 106 ? 7.710 -14.749 -5.596 1.00 97.56 106 ASP A C 1
ATOM 799 O O . ASP A 1 106 ? 7.083 -15.796 -5.494 1.00 97.56 106 ASP A O 1
ATOM 803 N N . ALA A 1 107 ? 8.101 -14.070 -4.511 1.00 97.62 107 ALA A N 1
ATOM 804 C CA . ALA A 1 107 ? 7.817 -14.525 -3.151 1.00 97.62 107 ALA A CA 1
ATOM 805 C C . ALA A 1 107 ? 6.312 -14.591 -2.827 1.00 97.62 107 ALA A C 1
ATOM 807 O O . ALA A 1 107 ? 5.893 -15.478 -2.080 1.00 97.62 107 ALA A O 1
ATOM 808 N N . ILE A 1 108 ? 5.511 -13.662 -3.356 1.00 96.31 108 ILE A N 1
ATOM 809 C CA . ILE A 1 108 ? 4.052 -13.666 -3.194 1.00 96.31 108 ILE A CA 1
ATOM 810 C C . ILE A 1 108 ? 3.436 -14.816 -3.997 1.00 96.31 108 ILE A C 1
ATOM 812 O O . ILE A 1 108 ? 2.619 -15.565 -3.458 1.00 96.31 108 ILE A O 1
ATOM 816 N N . ASP A 1 109 ? 3.855 -14.982 -5.252 1.00 95.31 109 ASP A N 1
ATOM 817 C CA . ASP A 1 109 ? 3.379 -16.035 -6.154 1.00 95.31 109 ASP A CA 1
ATOM 818 C C . ASP A 1 109 ? 3.750 -17.441 -5.648 1.00 95.31 109 ASP A C 1
ATOM 820 O O . ASP A 1 109 ? 2.956 -18.377 -5.761 1.00 95.31 109 ASP A O 1
ATOM 824 N N . ASP A 1 110 ? 4.923 -17.580 -5.025 1.00 96.38 110 ASP A N 1
ATOM 825 C CA . ASP A 1 110 ? 5.397 -18.817 -4.395 1.00 96.38 110 ASP A CA 1
ATOM 826 C C . ASP A 1 110 ? 4.728 -19.099 -3.034 1.00 96.38 110 ASP A C 1
ATOM 828 O O . ASP A 1 110 ? 4.938 -20.164 -2.446 1.00 96.38 110 ASP A O 1
ATOM 832 N N . GLY A 1 111 ? 3.927 -18.163 -2.510 1.00 95.06 111 GLY A N 1
ATOM 833 C CA . GLY A 1 111 ? 3.237 -18.305 -1.227 1.00 95.06 111 GLY A CA 1
ATOM 834 C C . GLY A 1 111 ? 4.184 -18.317 -0.024 1.00 95.06 111 GLY A C 1
ATOM 835 O O . GLY A 1 111 ? 3.957 -19.053 0.940 1.00 95.06 111 GLY A O 1
ATOM 836 N N . LEU A 1 112 ? 5.272 -17.541 -0.078 1.00 96.94 112 LEU A N 1
ATOM 837 C CA . LEU A 1 112 ? 6.188 -17.409 1.053 1.00 96.94 112 LEU A CA 1
ATOM 838 C C . LEU A 1 112 ? 5.518 -16.714 2.249 1.00 96.94 112 LEU A C 1
ATOM 840 O O . LEU A 1 112 ? 4.527 -16.000 2.121 1.00 96.94 112 LEU A O 1
ATOM 844 N N . ALA A 1 113 ? 6.102 -16.904 3.436 1.00 96.69 113 ALA A N 1
ATOM 845 C CA . ALA A 1 113 ? 5.634 -16.262 4.662 1.00 96.69 113 ALA A CA 1
ATOM 846 C C . ALA A 1 113 ? 5.652 -14.726 4.552 1.00 96.69 113 ALA A C 1
ATOM 848 O O . ALA A 1 113 ? 6.571 -14.151 3.961 1.00 96.69 113 ALA A O 1
ATOM 849 N N . GLY A 1 114 ? 4.688 -14.073 5.206 1.00 95.12 114 GLY A N 1
ATOM 850 C CA . GLY A 1 114 ? 4.514 -12.619 5.186 1.00 95.12 114 GLY A CA 1
ATOM 851 C C . GLY A 1 114 ? 5.785 -11.831 5.513 1.00 95.12 114 GLY A C 1
ATOM 852 O O . GLY A 1 114 ? 6.173 -10.949 4.752 1.00 95.12 114 GLY A O 1
ATOM 853 N N . ASP A 1 115 ? 6.526 -12.228 6.553 1.00 96.12 115 ASP A N 1
ATOM 854 C CA . ASP A 1 115 ? 7.805 -11.597 6.922 1.00 96.12 115 ASP A CA 1
ATOM 855 C C . ASP A 1 115 ? 8.869 -11.685 5.815 1.00 96.12 115 ASP A C 1
ATOM 857 O O . ASP A 1 115 ? 9.682 -10.774 5.631 1.00 96.12 115 ASP A O 1
ATOM 861 N N . ALA A 1 116 ? 8.874 -12.779 5.047 1.00 96.88 116 ALA A N 1
ATOM 862 C CA . ALA A 1 116 ? 9.812 -12.965 3.946 1.00 96.88 116 ALA A CA 1
ATOM 863 C C . ALA A 1 116 ? 9.475 -12.050 2.760 1.00 96.88 116 ALA A C 1
ATOM 865 O O . ALA A 1 116 ? 10.390 -11.530 2.110 1.00 96.88 116 ALA A O 1
ATOM 866 N N . VAL A 1 117 ? 8.185 -11.832 2.492 1.00 97.44 117 VAL A N 1
ATOM 867 C CA . VAL A 1 117 ? 7.710 -10.861 1.496 1.00 97.44 117 VAL A CA 1
ATOM 868 C C . VAL A 1 117 ? 8.011 -9.438 1.974 1.00 97.44 117 VAL A C 1
ATOM 870 O O . VAL A 1 117 ? 8.654 -8.664 1.262 1.00 97.44 117 VAL A O 1
ATOM 873 N N . ALA A 1 118 ? 7.649 -9.113 3.216 1.00 97.00 118 ALA A N 1
ATOM 874 C CA . ALA A 1 118 ? 7.862 -7.809 3.833 1.00 97.00 118 ALA A CA 1
ATOM 875 C C . ALA A 1 118 ? 9.341 -7.396 3.849 1.00 97.00 118 ALA A C 1
ATOM 877 O O . ALA A 1 118 ? 9.663 -6.244 3.561 1.00 97.00 118 ALA A O 1
ATOM 878 N N . SER A 1 119 ? 10.258 -8.333 4.110 1.00 96.31 119 SER A N 1
ATOM 879 C CA . SER A 1 119 ? 11.701 -8.075 4.058 1.00 96.31 119 SER A CA 1
ATOM 880 C C . SER A 1 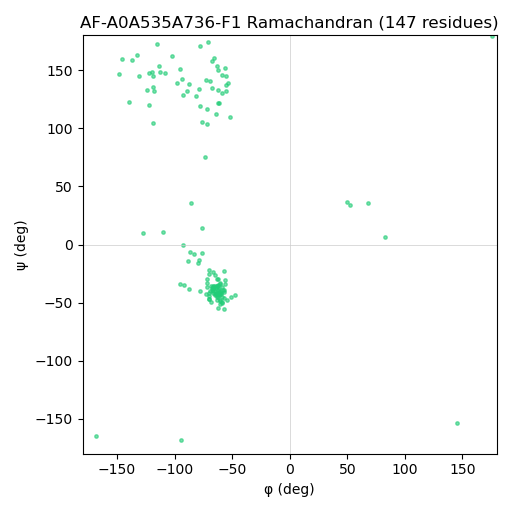119 ? 12.171 -7.619 2.667 1.00 96.31 119 SER A C 1
ATOM 882 O O . SER A 1 119 ? 12.946 -6.665 2.559 1.00 96.31 119 SER A O 1
ATOM 884 N N . ARG A 1 120 ? 11.665 -8.243 1.594 1.00 96.69 120 ARG A N 1
ATOM 885 C CA . ARG A 1 120 ? 12.003 -7.887 0.202 1.00 96.69 120 ARG A CA 1
ATOM 886 C C . ARG A 1 120 ? 11.416 -6.539 -0.199 1.00 96.69 120 ARG A C 1
ATOM 888 O O . ARG A 1 120 ? 12.127 -5.700 -0.749 1.00 96.69 120 ARG A O 1
ATOM 895 N N . LEU A 1 121 ? 10.151 -6.299 0.149 1.00 97.38 121 LEU A N 1
ATOM 896 C CA . LEU A 1 121 ? 9.498 -5.003 -0.050 1.00 97.38 121 LEU A CA 1
ATOM 897 C C . LEU A 1 121 ? 10.237 -3.889 0.707 1.00 97.38 121 LEU A C 1
ATOM 899 O O . LEU A 1 121 ? 10.493 -2.822 0.153 1.00 97.38 121 LEU A O 1
ATOM 903 N N . GLY A 1 122 ? 10.661 -4.154 1.945 1.00 96.75 122 GLY A N 1
ATOM 904 C CA . GLY A 1 122 ? 11.462 -3.231 2.747 1.00 96.75 122 GLY A CA 1
ATOM 905 C C . GLY A 1 122 ? 12.789 -2.875 2.079 1.00 96.75 122 GLY A C 1
ATOM 906 O O . GLY A 1 122 ? 13.154 -1.702 2.033 1.00 96.75 122 GLY A O 1
ATOM 907 N N . ALA A 1 123 ? 13.476 -3.855 1.486 1.00 96.81 123 ALA A N 1
ATOM 908 C CA . ALA A 1 123 ? 14.723 -3.628 0.757 1.00 96.81 123 ALA A CA 1
ATOM 909 C C . ALA A 1 123 ? 14.545 -2.768 -0.510 1.00 96.81 123 ALA A C 1
ATOM 911 O O . ALA A 1 123 ? 15.490 -2.092 -0.922 1.00 96.81 123 ALA A O 1
ATOM 912 N N . ALA A 1 124 ? 13.353 -2.770 -1.119 1.00 96.88 124 ALA A N 1
ATOM 913 C CA . ALA A 1 124 ? 13.032 -1.964 -2.298 1.00 96.88 124 ALA A CA 1
ATOM 914 C C . ALA A 1 124 ? 12.736 -0.480 -1.981 1.00 96.88 124 ALA A C 1
ATOM 916 O O . ALA A 1 124 ? 12.722 0.353 -2.895 1.00 96.88 124 ALA A O 1
ATOM 917 N N . ARG A 1 125 ? 12.529 -0.117 -0.705 1.00 96.50 125 ARG A N 1
ATOM 918 C CA . ARG A 1 125 ? 12.345 1.283 -0.274 1.00 96.50 125 ARG A CA 1
ATOM 919 C C . ARG A 1 125 ? 13.626 2.098 -0.454 1.00 96.50 125 ARG A C 1
ATOM 921 O O . ARG A 1 125 ? 14.725 1.541 -0.486 1.00 96.50 125 ARG A O 1
ATOM 928 N N . THR A 1 126 ? 13.517 3.424 -0.539 1.00 93.25 126 THR A N 1
ATOM 929 C CA . THR A 1 126 ? 14.709 4.291 -0.585 1.00 93.25 126 THR A CA 1
ATOM 930 C C . THR A 1 126 ? 15.537 4.198 0.709 1.00 93.25 126 THR A C 1
ATOM 932 O O . THR A 1 126 ? 14.979 3.918 1.772 1.00 93.25 126 THR A O 1
ATOM 935 N N . PRO A 1 127 ? 16.861 4.465 0.677 1.00 92.06 127 PRO A N 1
ATOM 936 C CA . PRO A 1 127 ? 17.715 4.353 1.866 1.00 92.06 127 PRO A CA 1
ATOM 937 C C . PRO A 1 127 ? 17.269 5.196 3.067 1.00 92.06 127 PRO A C 1
ATOM 939 O O . PRO A 1 127 ? 17.513 4.810 4.209 1.00 92.06 127 PRO A O 1
ATOM 942 N N . ASP A 1 128 ? 16.638 6.346 2.830 1.00 91.88 128 ASP A N 1
ATOM 943 C CA . ASP A 1 128 ? 16.119 7.183 3.912 1.00 91.88 128 ASP A CA 1
ATOM 944 C C . ASP A 1 128 ? 14.814 6.631 4.477 1.00 91.88 128 ASP A C 1
ATOM 946 O O . ASP A 1 128 ? 14.660 6.561 5.695 1.00 91.88 128 ASP A O 1
ATOM 950 N N . SER A 1 129 ? 13.926 6.135 3.614 1.00 90.56 129 SER A N 1
ATOM 951 C CA . SER A 1 129 ? 12.685 5.493 4.038 1.00 90.56 129 SER A CA 1
ATOM 952 C C . SER A 1 129 ? 12.944 4.182 4.788 1.00 90.56 129 SER A C 1
ATOM 954 O O . SER A 1 129 ? 12.297 3.923 5.793 1.00 90.56 129 SER A O 1
ATOM 956 N N . GLN A 1 130 ? 13.956 3.392 4.413 1.00 90.62 130 GLN A N 1
ATOM 957 C CA . GLN A 1 130 ? 14.334 2.159 5.129 1.00 90.62 130 GLN A CA 1
ATOM 958 C C . GLN A 1 130 ? 14.666 2.366 6.618 1.00 90.62 130 GLN A C 1
ATOM 960 O O . GLN A 1 130 ? 14.586 1.419 7.396 1.00 90.62 130 GLN A O 1
ATOM 965 N N . LYS A 1 131 ? 15.037 3.586 7.031 1.00 91.06 131 LYS A N 1
ATOM 966 C CA . LYS A 1 131 ? 15.305 3.927 8.440 1.00 91.06 131 LYS A CA 1
ATOM 967 C C . LYS A 1 131 ? 14.025 4.166 9.245 1.00 91.06 131 LYS A C 1
ATOM 969 O O . LYS A 1 131 ? 14.085 4.228 10.470 1.00 91.06 131 LYS A O 1
ATOM 974 N N . LEU A 1 132 ? 12.901 4.358 8.560 1.00 93.25 132 LEU A N 1
ATOM 975 C CA . LEU A 1 132 ? 11.599 4.627 9.148 1.00 93.25 132 LEU A CA 1
ATOM 976 C C . LEU A 1 132 ? 10.782 3.341 9.220 1.00 93.25 132 LEU A C 1
ATOM 978 O O . LEU A 1 132 ? 10.731 2.562 8.259 1.00 93.25 132 LEU A O 1
ATOM 982 N N . ASP A 1 133 ? 10.081 3.172 10.336 1.00 95.88 133 ASP A N 1
ATOM 983 C CA . ASP A 1 133 ? 9.073 2.129 10.471 1.00 95.88 133 ASP A CA 1
ATOM 984 C C . ASP A 1 133 ? 7.958 2.370 9.430 1.00 95.88 133 ASP A C 1
ATOM 986 O O . ASP A 1 133 ? 7.373 3.461 9.398 1.00 95.88 133 ASP A O 1
ATOM 990 N N . PRO A 1 134 ? 7.681 1.398 8.539 1.00 95.94 134 PRO A N 1
ATOM 991 C CA . PRO A 1 134 ? 6.649 1.551 7.520 1.00 95.94 134 PRO A CA 1
ATOM 992 C C . PRO A 1 134 ? 5.256 1.784 8.119 1.00 95.94 134 PRO A C 1
ATOM 994 O O . PRO A 1 134 ? 4.471 2.532 7.542 1.00 95.94 134 PRO A O 1
ATOM 997 N N . ILE A 1 135 ? 4.950 1.207 9.282 1.00 96.31 135 ILE A N 1
ATOM 998 C CA . ILE A 1 135 ? 3.644 1.335 9.932 1.00 96.31 135 ILE A CA 1
ATOM 999 C C . ILE A 1 135 ? 3.473 2.735 10.520 1.00 96.31 135 ILE A C 1
ATOM 1001 O O . ILE A 1 135 ? 2.432 3.363 10.330 1.00 96.31 135 ILE A O 1
ATOM 1005 N N . GLU A 1 136 ? 4.508 3.274 11.164 1.00 95.75 136 GLU A N 1
ATOM 1006 C 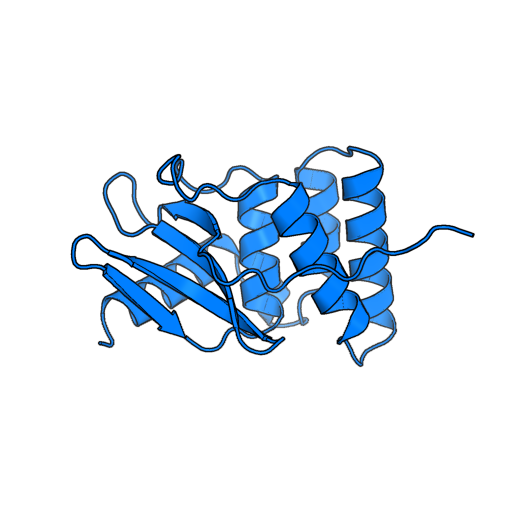CA . GLU A 1 136 ? 4.479 4.653 11.671 1.00 95.75 136 GLU A CA 1
ATOM 1007 C C . GLU A 1 136 ? 4.414 5.682 10.539 1.00 95.75 136 GLU A C 1
ATOM 1009 O O . GLU A 1 136 ? 3.720 6.697 10.651 1.00 95.75 136 GLU A O 1
ATOM 1014 N N . MET A 1 137 ? 5.078 5.402 9.415 1.00 95.06 137 MET A N 1
ATOM 1015 C CA . MET A 1 137 ? 4.959 6.214 8.207 1.00 95.06 137 MET A CA 1
ATOM 1016 C C . MET A 1 137 ? 3.507 6.232 7.701 1.00 95.06 137 MET A C 1
ATOM 1018 O O . MET A 1 137 ? 2.956 7.309 7.475 1.00 95.06 137 MET A O 1
ATOM 1022 N N . LEU A 1 138 ? 2.847 5.072 7.606 1.00 96.19 138 LEU A N 1
ATOM 1023 C CA . LEU A 1 138 ? 1.433 4.992 7.220 1.00 96.19 138 LEU A CA 1
ATOM 1024 C C . LEU A 1 138 ? 0.510 5.715 8.198 1.00 96.19 138 LEU A C 1
ATOM 1026 O O . LEU A 1 138 ? -0.381 6.438 7.759 1.00 96.19 138 LEU A O 1
ATOM 1030 N N . ARG A 1 139 ? 0.720 5.559 9.510 1.00 95.31 139 ARG A N 1
ATOM 1031 C CA . ARG A 1 139 ? -0.073 6.256 10.533 1.00 95.31 139 ARG A CA 1
ATOM 1032 C C . ARG A 1 139 ? 0.053 7.765 10.400 1.00 95.31 139 ARG A C 1
ATOM 1034 O O . ARG A 1 139 ? -0.965 8.449 10.335 1.00 95.31 139 ARG A O 1
ATOM 1041 N N . THR A 1 140 ? 1.281 8.263 10.278 1.00 94.69 140 THR A N 1
ATOM 1042 C CA . THR A 1 140 ? 1.564 9.697 10.143 1.00 94.69 140 THR A CA 1
ATOM 1043 C C . THR A 1 140 ? 0.906 10.275 8.890 1.00 94.69 140 THR A C 1
ATOM 1045 O O . THR A 1 140 ? 0.170 11.258 8.969 1.00 94.69 140 THR A O 1
ATOM 1048 N N . HIS A 1 141 ? 1.119 9.649 7.7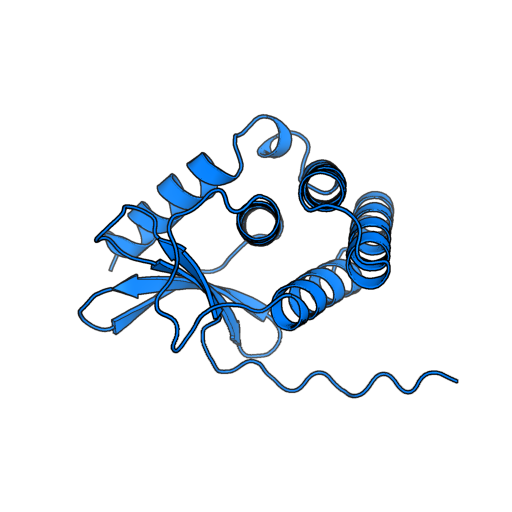30 1.00 94.81 141 HIS A N 1
ATOM 1049 C CA . HIS A 1 141 ? 0.547 10.128 6.471 1.00 94.81 141 HIS A CA 1
ATOM 1050 C C . HIS A 1 141 ? -0.977 9.962 6.422 1.00 94.81 141 HIS A C 1
ATOM 1052 O O . HIS A 1 141 ? -1.687 10.860 5.971 1.00 94.81 141 HIS A O 1
ATOM 1058 N N . GLY A 1 142 ? -1.498 8.845 6.928 1.00 94.19 142 GLY A N 1
ATOM 1059 C CA . GLY A 1 142 ? -2.931 8.586 7.008 1.00 94.19 142 GLY A CA 1
ATOM 1060 C C . GLY A 1 142 ? -3.663 9.605 7.882 1.00 94.19 142 GLY A C 1
ATOM 1061 O O . GLY A 1 142 ? -4.710 10.110 7.482 1.00 94.19 142 GLY A O 1
ATOM 1062 N N . GLN A 1 143 ? -3.087 9.971 9.031 1.00 92.94 143 GLN A N 1
ATOM 1063 C CA . GLN A 1 143 ? -3.619 11.025 9.902 1.00 92.94 143 GLN A CA 1
ATOM 1064 C C . GLN A 1 143 ? -3.610 12.392 9.211 1.00 92.94 143 GLN A C 1
ATOM 1066 O O . GLN A 1 143 ? -4.629 13.075 9.205 1.00 92.94 143 GLN A O 1
ATOM 1071 N N . GLN A 1 144 ? -2.513 12.760 8.543 1.00 93.38 144 GLN A N 1
ATOM 1072 C CA . GLN A 1 144 ? -2.439 14.021 7.793 1.00 93.38 144 GLN A CA 1
ATOM 1073 C C . GLN A 1 144 ? -3.523 14.124 6.711 1.00 93.38 144 GLN A C 1
ATOM 1075 O O . GLN A 1 144 ? -4.118 15.185 6.533 1.00 93.38 144 GLN A O 1
ATOM 1080 N N . ILE A 1 145 ? -3.822 13.026 6.010 1.00 93.25 145 ILE A N 1
ATOM 1081 C CA . ILE A 1 145 ? -4.899 12.983 5.007 1.00 93.25 145 ILE A CA 1
ATOM 1082 C C . ILE A 1 145 ? -6.278 13.071 5.679 1.00 93.25 145 ILE A C 1
ATOM 1084 O O . ILE A 1 145 ? -7.164 13.780 5.193 1.00 93.25 145 ILE A O 1
ATOM 1088 N N . ALA A 1 146 ? -6.467 12.374 6.804 1.00 89.75 146 ALA A N 1
ATOM 1089 C CA . ALA A 1 146 ? -7.707 12.404 7.578 1.00 89.75 146 ALA A CA 1
ATOM 1090 C C . ALA A 1 146 ? -8.020 13.794 8.158 1.00 89.75 146 ALA A C 1
ATOM 1092 O O . ALA A 1 146 ? -9.188 14.142 8.303 1.00 89.75 146 ALA A O 1
ATOM 1093 N N . GLU A 1 147 ? -7.002 14.601 8.455 1.00 87.75 147 GLU A N 1
ATOM 1094 C CA . GLU A 1 147 ? -7.150 15.942 9.034 1.00 87.75 147 GLU A CA 1
ATOM 1095 C C . GLU A 1 147 ? -7.148 17.058 7.975 1.00 87.75 147 GLU A C 1
ATOM 1097 O O . GLU A 1 147 ? -7.859 18.048 8.123 1.00 87.75 147 GLU A O 1
ATOM 1102 N N . GLY A 1 148 ? -6.393 16.902 6.884 1.00 73.19 148 GLY A N 1
ATOM 1103 C CA . GLY A 1 148 ? -6.088 17.957 5.907 1.00 73.19 148 GLY A CA 1
ATOM 1104 C C . GLY A 1 148 ? -7.105 18.179 4.781 1.00 73.19 148 GLY A C 1
ATOM 1105 O O . GLY A 1 148 ? -6.693 18.464 3.658 1.00 73.19 148 GLY A O 1
ATOM 1106 N N . GLY A 1 149 ? -8.404 18.028 5.051 1.00 54.88 149 GLY A N 1
ATOM 1107 C CA . GLY A 1 149 ? -9.495 18.172 4.070 1.00 54.88 149 GLY A CA 1
ATOM 1108 C C . GLY A 1 149 ? -10.450 19.302 4.402 1.00 54.88 149 GLY A C 1
ATOM 1109 O O . GLY A 1 149 ? -10.749 19.472 5.604 1.00 54.88 149 GLY A O 1
#

pLDDT: mean 90.08, std 13.75, range [34.38, 98.31]

Nearest PDB structures (foldseek):
  4nlm-assembly1_A  TM=6.672E-01  e=1.285E+00  Listeria monocytogenes EGD-e
  5bo3-assembly1_B  TM=2.131E-01  e=1.083E+00  Mycobacterium tuberculosis H37Ra
  5lnx-assembly2_F  TM=1.887E-01  e=1.360E+00  Bacillus subtilis subsp. subtilis str. 168
  2vig-assembly2_G  TM=1.934E-01  e=2.270E+00  Homo sapiens

Solvent-accessible surface area (backbone atoms only — not comparable to full-atom values): 8236 Å² total; per-residue (Å²): 135,85,79,78,73,80,80,70,84,44,82,54,66,30,26,52,13,22,72,40,94,89,51,43,29,35,29,36,30,38,55,98,90,40,63,29,36,32,36,41,50,98,93,45,76,45,78,42,89,45,57,71,55,58,54,39,24,50,49,30,36,49,45,58,63,72,42,44,81,36,62,81,94,34,46,53,47,73,67,56,48,48,53,51,44,50,52,50,29,73,68,45,83,53,68,70,41,25,50,31,36,48,55,24,47,52,31,57,78,70,64,54,57,33,66,64,32,28,52,31,41,48,69,41,32,52,82,73,55,58,76,47,59,44,64,60,51,49,41,54,54,45,48,51,56,74,65,73,112

Sequence (149 aa):
MRVHEPLEPLDQPHAVGRLTADGPWIGFMSRAGTYRLVVGLAEGIRMADADLDLLLALAIAYFTEALDGPPPEVEATQADLSALVARLAEGEADPRRRSLLTEALDAIDDGLAGDAVASRLGAARTPDSQKLDPIEMLRTHGQQIAEGG